Protein 1CKB (pdb70)

CATH classification: 2.30.30.40

Secondary structure (P-SEA, 3-state):
cbbbbbccccccccccbbbbcccbbbbbccccccccccccccccbbbbbbccccccc/cccccccc

Solvent-accessible surface area: 4245 Å² total; per-residue (Å²): 108,73,91,3,89,2,59,72,69,9,121,23,103,67,179,95,11,3,66,9,121,145,42,56,66,0,73,12,98,82,101,87,44,141,54,2,34,30,0,42,20,115,136,41,102,150,4,22,0,0,28,43,13,16,67,190,141,127,33,116,62,16,118,86,117

Organism: Mus musculus (NCBI:txid10090)

Structure (mmCIF, N/CA/C/O backbone):
data_1CKB
#
_entry.id   1CKB
#
_cell.length_a   47.400
_cell.length_b   47.400
_cell.length_c   29.500
_cell.angle_alpha   90.00
_cell.angle_beta   90.00
_cell.angle_gamma   90.00
#
_symmetry.space_group_name_H-M   'P 41'
#
loop_
_entity.id
_entity.type
_entity.pdbx_description
1 polymer 'C-CRK N-TERMINAL SH3 DOMAIN'
2 polymer 'SOS PEPTIDE (PRO-PRO-PRO-VAL-PRO-PRO-ARG-ARG-ARG-ARG)'
3 water water
#
loop_
_atom_site.group_PDB
_atom_site.id
_atom_site.type_symbol
_atom_site.label_atom_id
_atom_site.label_alt_id
_atom_site.label_comp_id
_atom_site.label_asym_id
_atom_site.label_entity_id
_atom_site.label_seq_id
_atom_site.pdbx_PDB_ins_code
_atom_site.Cartn_x
_atom_site.Cartn_y
_atom_site.Cartn_z
_atom_site.occupancy
_atom_site.B_iso_or_equiv
_atom_site.auth_seq_id
_atom_site.auth_comp_id
_atom_site.auth_asym_id
_atom_site.auth_atom_id
_atom_site.pdbx_PDB_model_num
ATOM 1 N N . ALA A 1 1 ? 95.934 127.424 21.911 1.00 19.24 134 ALA A N 1
ATOM 2 C CA . ALA A 1 1 ? 96.764 127.821 20.744 1.00 19.78 134 ALA A CA 1
ATOM 3 C C . ALA A 1 1 ? 98.231 127.722 21.157 1.00 19.38 134 ALA A C 1
ATOM 4 O O . ALA A 1 1 ? 98.534 127.662 22.357 1.00 21.22 134 ALA A O 1
ATOM 6 N N . GLU A 1 2 ? 99.129 127.660 20.182 1.00 15.51 135 GLU A N 1
ATOM 7 C CA . GLU A 1 2 ? 100.547 127.592 20.480 1.00 11.18 135 GLU A CA 1
ATOM 8 C C . GLU A 1 2 ? 101.093 128.983 20.227 1.00 10.59 135 GLU A C 1
ATOM 9 O O . GLU A 1 2 ? 101.007 129.474 19.111 1.00 9.22 135 GLU A O 1
ATOM 15 N N . TYR A 1 3 ? 101.644 129.614 21.257 1.00 10.70 136 TYR A N 1
ATOM 16 C CA . TYR A 1 3 ? 102.209 130.963 21.129 1.00 9.55 136 TYR A CA 1
ATOM 17 C C . TYR A 1 3 ? 103.664 130.984 21.535 1.00 8.20 136 TYR A C 1
ATOM 18 O O . TYR A 1 3 ? 104.076 130.271 22.462 1.00 7.47 136 TYR A O 1
ATOM 27 N N . VAL A 1 4 ? 104.414 131.873 20.890 1.00 11.25 137 VAL A N 1
ATOM 28 C CA . VAL A 1 4 ? 105.825 132.078 21.176 1.00 6.44 137 VAL A CA 1
ATOM 29 C C . VAL A 1 4 ? 106.066 133.584 21.361 1.00 7.89 137 VAL A C 1
ATOM 30 O O . VAL A 1 4 ? 105.246 134.400 20.936 1.00 5.67 137 VAL A O 1
ATOM 34 N N . ARG A 1 5 ? 107.127 133.933 22.086 1.00 6.89 138 ARG A N 1
ATOM 35 C CA . ARG A 1 5 ? 107.486 135.326 22.302 1.00 8.59 138 ARG A CA 1
ATOM 36 C C . ARG A 1 5 ? 108.818 135.601 21.601 1.00 8.33 138 ARG A C 1
ATOM 37 O O . ARG A 1 5 ? 109.758 134.816 21.708 1.00 9.59 138 ARG A O 1
ATOM 45 N N . ALA A 1 6 ? 108.874 136.685 20.833 1.00 6.46 139 ALA A N 1
ATOM 46 C CA . ALA A 1 6 ? 110.084 137.062 20.120 1.00 7.27 139 ALA A CA 1
ATOM 47 C C . ALA A 1 6 ? 111.178 137.505 21.105 1.00 5.34 139 ALA A C 1
ATOM 48 O O . ALA A 1 6 ? 110.975 138.400 21.929 1.00 7.46 139 ALA A O 1
ATOM 50 N N . LEU A 1 7 ? 112.326 136.840 21.043 1.00 9.08 140 LEU A N 1
ATOM 51 C CA . LEU A 1 7 ? 113.474 137.134 21.914 1.00 8.58 140 LEU A CA 1
ATOM 52 C C . LEU A 1 7 ? 114.353 138.231 21.349 1.00 6.09 140 LEU A C 1
ATOM 53 O O . LEU A 1 7 ? 115.093 138.894 22.098 1.00 6.64 140 LEU A O 1
ATOM 58 N N . PHE A 1 8 ? 114.258 138.411 20.033 1.00 4.59 141 PHE A N 1
ATOM 59 C CA . PHE A 1 8 ? 115.033 139.403 19.275 1.00 6.02 141 PHE A CA 1
ATOM 60 C C . PHE A 1 8 ? 114.190 139.877 18.109 1.00 5.01 141 PHE A C 1
ATOM 61 O O . PHE A 1 8 ? 113.215 139.229 17.759 1.00 6.58 141 PHE A O 1
ATOM 69 N N . ASP A 1 9 ? 114.563 141.006 17.514 1.00 9.36 142 ASP A N 1
ATOM 70 C CA . ASP A 1 9 ? 113.873 141.524 16.323 1.00 9.03 142 ASP A CA 1
ATOM 71 C C . ASP A 1 9 ? 114.297 140.614 15.165 1.00 8.31 142 ASP A C 1
ATOM 72 O O . ASP A 1 9 ? 115.414 140.097 15.158 1.00 8.90 142 ASP A O 1
ATOM 77 N N . PHE A 1 10 ? 113.444 140.464 14.165 1.00 6.86 143 PHE A N 1
ATOM 78 C CA . PHE A 1 10 ? 113.784 139.652 13.008 1.00 4.71 143 PHE A CA 1
ATOM 79 C C . PHE A 1 10 ? 113.264 140.486 11.855 1.00 8.20 143 PHE A C 1
ATOM 80 O O . PHE A 1 10 ? 112.081 140.827 11.795 1.00 7.91 143 PHE A O 1
ATOM 88 N N . ASN A 1 11 ? 114.169 140.885 10.977 1.00 7.49 144 ASN A N 1
ATOM 89 C CA . ASN A 1 11 ? 113.781 141.724 9.858 1.00 10.46 144 ASN A CA 1
ATOM 90 C C . ASN A 1 11 ? 113.188 140.957 8.686 1.00 11.80 144 ASN A C 1
ATOM 91 O O . ASN A 1 11 ? 112.430 141.520 7.907 1.00 15.04 144 ASN A O 1
ATOM 96 N N . GLY A 1 12 ? 113.514 139.674 8.568 1.00 10.44 145 GLY A N 1
ATOM 97 C CA . GLY A 1 12 ? 113.006 138.903 7.452 1.00 11.62 145 GLY A CA 1
ATOM 98 C C . GLY A 1 12 ? 114.029 139.002 6.338 1.00 16.80 145 GLY A C 1
ATOM 99 O O . GLY A 1 12 ? 114.640 140.056 6.132 1.00 15.07 145 GLY A O 1
ATOM 100 N N . ASN A 1 13 ? 114.243 137.894 5.641 1.00 18.58 146 ASN A N 1
ATOM 101 C CA . ASN A 1 13 ? 115.219 137.837 4.555 1.00 24.59 146 ASN A CA 1
ATOM 102 C C . ASN A 1 13 ? 114.518 137.507 3.252 1.00 23.11 146 ASN A C 1
ATOM 103 O O . ASN A 1 13 ? 114.680 138.200 2.253 1.00 29.20 146 ASN A O 1
ATOM 108 N N . ASP A 1 14 ? 113.744 136.434 3.267 1.00 20.23 147 ASP A N 1
ATOM 109 C CA . ASP A 1 14 ? 112.983 136.030 2.107 1.00 17.64 147 ASP A CA 1
ATOM 110 C C . ASP A 1 14 ? 111.603 136.637 2.198 1.00 16.38 147 ASP A C 1
ATOM 111 O O . ASP A 1 14 ? 111.144 136.985 3.279 1.00 15.31 147 ASP A O 1
ATOM 116 N N . GLU A 1 15 ? 110.946 136.770 1.059 1.00 12.05 148 GLU A N 1
ATOM 117 C CA . GLU A 1 15 ? 109.617 137.345 1.018 1.00 9.31 148 GLU A CA 1
ATOM 118 C C . GLU A 1 15 ? 108.588 136.550 1.809 1.00 11.13 148 GLU A C 1
ATOM 119 O O . GLU A 1 15 ? 107.568 137.108 2.199 1.00 13.92 148 GLU A O 1
ATOM 125 N N . GLU A 1 16 ? 108.825 135.250 2.014 1.00 10.65 149 GLU A N 1
ATOM 126 C CA . GLU A 1 16 ? 107.907 134.401 2.792 1.00 10.55 149 GLU A CA 1
ATOM 127 C C . GLU A 1 16 ? 108.053 134.609 4.310 1.00 10.33 149 GLU A C 1
ATOM 128 O O . GLU A 1 16 ? 107.263 134.086 5.089 1.00 10.15 149 GLU A O 1
ATOM 134 N N . ASP A 1 17 ? 109.101 135.297 4.732 1.00 6.36 150 ASP A N 1
ATOM 135 C CA . ASP A 1 17 ? 109.342 135.514 6.150 1.00 6.72 150 ASP A CA 1
ATOM 136 C C . ASP A 1 17 ? 108.404 136.495 6.826 1.00 8.08 150 ASP A C 1
ATOM 137 O O . ASP A 1 17 ? 107.961 137.470 6.213 1.00 10.70 150 ASP A O 1
ATOM 142 N N . LEU A 1 18 ? 108.174 136.282 8.118 1.00 11.00 151 LEU A N 1
ATOM 143 C CA . LEU A 1 18 ? 107.323 137.175 8.910 1.00 9.51 151 LEU A CA 1
ATOM 144 C C . LEU A 1 18 ? 108.237 138.024 9.796 1.00 6.74 151 LEU A C 1
ATOM 145 O O . LEU A 1 18 ? 108.829 137.517 10.754 1.00 4.07 151 LEU A O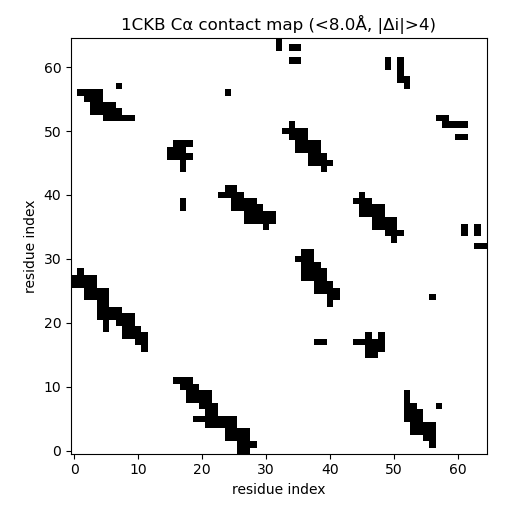 1
ATOM 150 N N . PRO A 1 19 ? 108.422 139.303 9.437 1.00 6.70 152 PRO A N 1
ATOM 151 C CA . PRO A 1 19 ? 109.275 140.193 10.234 1.00 5.21 152 PRO A CA 1
ATOM 152 C C . PRO A 1 19 ? 108.585 140.427 11.574 1.00 4.48 152 PRO A C 1
ATOM 153 O O . PRO A 1 19 ? 107.358 140.405 11.645 1.00 6.21 152 PRO A O 1
ATOM 157 N N . PHE A 1 20 ? 109.352 140.632 12.639 1.00 5.09 153 PHE A N 1
ATOM 158 C CA . PHE A 1 20 ? 108.786 140.890 13.955 1.00 5.03 153 PHE A CA 1
ATOM 159 C C . PHE A 1 20 ? 109.800 141.584 14.848 1.00 6.74 153 PHE A C 1
ATOM 160 O O . PHE A 1 20 ? 110.987 141.672 14.512 1.00 4.38 153 PHE A O 1
ATOM 168 N N . LYS A 1 21 ? 109.328 142.095 15.982 1.00 7.12 154 LYS A N 1
ATOM 169 C CA . LYS A 1 21 ? 110.198 142.790 16.939 1.00 8.60 154 LYS A CA 1
ATOM 170 C C . LYS A 1 21 ? 110.231 142.050 18.279 1.00 5.61 154 LYS A C 1
ATOM 171 O O . LYS A 1 21 ? 109.259 141.411 18.673 1.00 3.55 15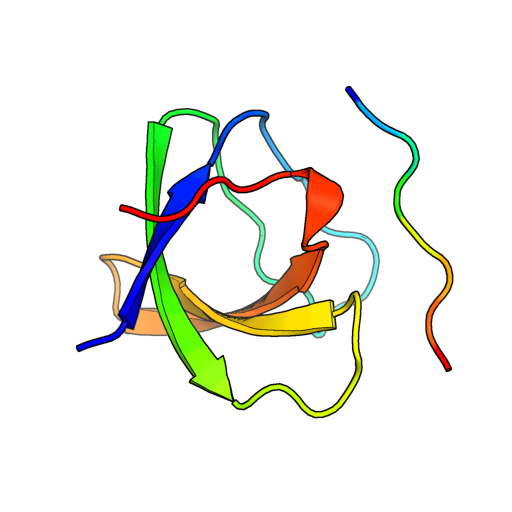4 LYS A O 1
ATOM 177 N N . LYS A 1 22 ? 111.348 142.154 18.983 1.00 4.84 155 LYS A N 1
ATOM 178 C CA . LYS A 1 22 ? 111.468 141.518 20.273 1.00 7.31 155 LYS A CA 1
ATOM 179 C C . LYS A 1 22 ? 110.223 141.873 21.100 1.00 9.29 155 LYS A C 1
ATOM 180 O O . LYS A 1 22 ? 109.775 143.036 21.110 1.00 11.73 155 LYS A O 1
ATOM 186 N N . GLY A 1 23 ? 109.651 140.867 21.755 1.00 5.29 156 GLY A N 1
ATOM 187 C CA . GLY A 1 23 ? 108.481 141.090 22.564 1.00 7.60 156 GLY A CA 1
ATOM 188 C C . GLY A 1 23 ? 107.176 140.713 21.894 1.00 6.97 156 GLY A C 1
ATOM 189 O O . GLY A 1 23 ? 106.184 140.478 22.578 1.00 8.05 156 GLY A O 1
ATOM 190 N N . ASP A 1 24 ? 107.154 140.635 20.571 1.00 7.28 157 ASP A N 1
ATOM 191 C CA . ASP A 1 24 ? 105.915 140.284 19.891 1.00 7.77 157 ASP A CA 1
ATOM 192 C C . ASP A 1 24 ? 105.473 138.883 20.268 1.00 7.64 157 ASP A C 1
ATOM 193 O O . ASP A 1 24 ? 106.305 138.027 20.463 1.00 4.83 157 ASP A O 1
ATOM 198 N N . ILE A 1 25 ? 104.165 138.678 20.394 1.00 3.02 158 ILE A N 1
ATOM 199 C CA . ILE A 1 25 ? 103.611 137.355 20.672 1.00 7.11 158 ILE A CA 1
ATOM 200 C C . ILE A 1 25 ? 103.104 136.840 19.328 1.00 7.00 158 ILE A C 1
ATOM 201 O O . ILE A 1 25 ? 102.366 137.547 18.612 1.00 8.56 158 ILE A O 1
ATOM 206 N N . LEU A 1 26 ? 103.601 135.672 18.926 1.00 6.55 159 LEU A N 1
ATOM 207 C CA . LEU A 1 26 ? 103.222 135.060 17.648 1.00 6.75 159 LEU A CA 1
ATOM 208 C C . LEU A 1 26 ? 102.529 133.711 17.843 1.00 4.35 159 LEU A C 1
ATOM 209 O O . LEU A 1 26 ? 102.875 132.957 18.749 1.00 5.14 159 LEU A O 1
ATOM 214 N N . ARG A 1 27 ? 101.573 133.391 16.980 1.00 4.51 160 ARG A N 1
ATOM 215 C CA . ARG A 1 27 ? 100.899 132.106 17.091 1.00 7.43 160 ARG A CA 1
ATOM 216 C C . ARG A 1 27 ? 101.451 131.156 16.043 1.00 6.07 160 ARG A C 1
ATOM 217 O O . ARG A 1 27 ? 101.544 131.513 14.878 1.00 3.90 160 ARG A O 1
ATOM 225 N N . ILE A 1 28 ? 101.816 129.944 16.463 1.00 6.34 161 ILE A N 1
ATOM 226 C CA . ILE A 1 28 ? 102.357 128.948 15.534 1.00 7.17 161 ILE A CA 1
ATOM 227 C C . ILE A 1 28 ? 101.222 128.220 14.798 1.00 7.92 161 ILE A C 1
ATOM 228 O O . ILE A 1 28 ? 100.278 127.702 15.417 1.00 4.31 161 ILE A O 1
ATOM 233 N N . ARG A 1 29 ? 101.300 128.235 13.471 1.00 4.15 162 ARG A N 1
ATOM 234 C CA . ARG A 1 29 ? 100.304 127.593 12.630 1.00 5.45 162 ARG A CA 1
ATOM 235 C C . ARG A 1 29 ? 100.789 126.254 12.058 1.00 8.66 162 ARG A C 1
ATOM 236 O O . ARG A 1 29 ? 99.995 125.318 11.855 1.00 9.85 162 ARG A O 1
ATOM 244 N N . ASP A 1 30 ? 102.090 126.144 11.807 1.00 8.60 163 ASP A N 1
ATOM 245 C CA . ASP A 1 30 ? 102.603 124.926 11.206 1.00 10.74 163 ASP A CA 1
ATOM 246 C C . ASP A 1 30 ? 104.126 124.871 11.382 1.00 11.25 163 ASP A C 1
ATOM 247 O O . ASP A 1 30 ? 104.762 125.910 11.563 1.00 6.37 163 ASP A O 1
ATOM 252 N N . LYS A 1 31 ? 104.697 123.664 11.321 1.00 6.02 164 LYS A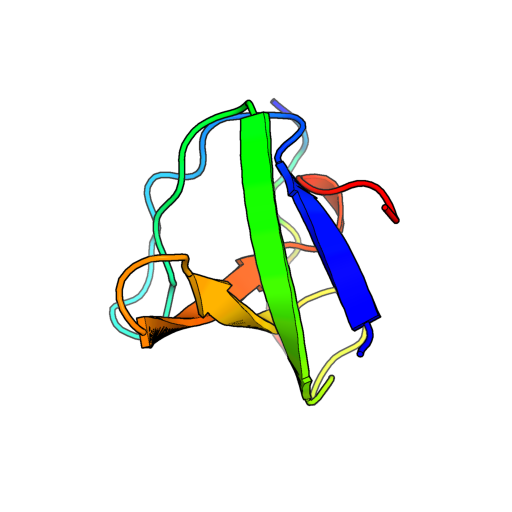 N 1
ATOM 253 C CA . LYS A 1 31 ? 106.140 123.474 11.465 1.00 5.06 164 LYS A CA 1
ATOM 254 C C . LYS A 1 31 ? 106.596 122.609 10.295 1.00 7.89 164 LYS A C 1
ATOM 255 O O . LYS A 1 31 ? 106.763 121.393 10.431 1.00 9.16 164 LYS A O 1
ATOM 261 N N . PRO A 1 32 ? 106.751 123.212 9.109 1.00 7.06 165 PRO A N 1
ATOM 262 C CA . PRO A 1 32 ? 107.183 122.425 7.952 1.00 5.48 165 PRO A CA 1
ATOM 263 C C . PRO A 1 32 ? 108.651 122.029 8.048 1.00 13.16 165 PRO A C 1
ATOM 264 O O . PRO A 1 32 ? 109.118 121.141 7.329 1.00 15.22 165 PRO A O 1
ATOM 268 N N . GLU A 1 33 ? 109.377 122.691 8.946 1.00 12.26 166 GLU A N 1
ATOM 269 C CA . GLU A 1 33 ? 110.788 122.433 9.163 1.00 14.98 166 GLU A CA 1
ATOM 270 C C . GLU A 1 33 ? 111.025 122.488 10.659 1.00 14.57 166 GLU A C 1
ATOM 271 O O . GLU A 1 33 ? 110.217 123.034 11.398 1.00 16.09 166 GLU A O 1
ATOM 277 N N . GLU A 1 34 ? 112.174 122.005 11.103 1.00 12.50 167 GLU A N 1
ATOM 278 C CA . GLU A 1 34 ? 112.478 122.022 12.519 1.00 11.92 167 GLU A CA 1
ATOM 279 C C . GLU A 1 34 ? 112.770 123.424 13.057 1.00 12.27 167 GLU A C 1
ATOM 280 O O . GLU A 1 34 ? 112.306 123.777 14.144 1.00 11.03 167 GLU A O 1
ATOM 286 N N . GLN A 1 35 ? 113.565 124.194 12.312 1.00 10.90 168 GLN A N 1
ATOM 287 C CA . GLN A 1 35 ? 113.968 125.552 12.709 1.00 11.30 168 GLN A CA 1
ATOM 288 C C . GLN A 1 35 ? 113.232 126.713 12.028 1.00 8.92 168 GLN A C 1
ATOM 289 O O . GLN A 1 35 ? 113.588 127.874 12.253 1.00 9.62 168 GLN A O 1
ATOM 295 N N . TRP A 1 36 ? 112.249 126.409 11.177 1.00 11.00 169 TRP A N 1
ATOM 296 C CA . TRP A 1 36 ? 111.459 127.430 10.481 1.00 10.03 169 TRP A CA 1
ATOM 297 C C . TRP A 1 36 ? 109.992 127.024 10.571 1.00 11.54 169 TRP A C 1
ATOM 298 O O . TRP A 1 36 ? 109.590 125.966 10.082 1.00 9.87 169 TRP A O 1
ATOM 309 N N . TRP A 1 37 ? 109.202 127.854 11.237 1.00 9.39 170 TRP A N 1
ATOM 310 C CA . TRP A 1 37 ? 107.793 127.560 11.433 1.00 7.43 170 TRP A CA 1
ATOM 311 C C . TRP A 1 37 ? 106.927 128.663 10.837 1.00 9.00 170 TRP A C 1
ATOM 312 O O . TRP A 1 37 ? 107.397 129.803 10.681 1.00 6.27 170 TRP A O 1
ATOM 323 N N . ASN A 1 38 ? 105.680 128.335 10.486 1.00 8.02 171 ASN A N 1
ATOM 324 C CA . ASN A 1 38 ? 104.781 129.366 9.979 1.00 8.91 171 ASN A CA 1
ATOM 325 C C . ASN A 1 38 ? 104.020 129.869 11.194 1.00 9.55 171 ASN A C 1
ATOM 326 O O . ASN A 1 38 ? 103.530 129.083 12.008 1.00 7.44 171 ASN A O 1
ATOM 331 N N . ALA A 1 39 ? 103.943 131.183 11.324 1.00 9.80 172 ALA A N 1
ATOM 332 C CA . ALA A 1 39 ? 103.294 131.809 12.453 1.00 5.85 172 ALA A CA 1
ATOM 333 C C . ALA A 1 39 ? 102.434 132.969 11.988 1.00 8.29 172 ALA A C 1
ATOM 334 O O . ALA A 1 39 ? 102.501 133.386 10.835 1.00 5.17 172 ALA A O 1
ATOM 336 N N . GLU A 1 40 ? 101.647 133.510 12.909 1.00 6.82 173 GLU A N 1
ATOM 337 C CA . GLU A 1 40 ? 100.777 134.631 12.599 1.00 10.12 173 GLU A CA 1
ATOM 338 C C . GLU A 1 40 ? 100.973 135.724 13.650 1.00 7.19 173 GLU A C 1
ATOM 339 O O . GLU A 1 40 ? 101.119 135.426 14.850 1.00 11.33 173 GLU A O 1
ATOM 345 N N . ASP A 1 41 ? 100.975 136.985 13.233 1.00 5.23 174 ASP A N 1
ATOM 346 C CA . ASP A 1 41 ? 101.179 138.035 14.211 1.00 3.51 174 ASP A CA 1
ATOM 347 C C . ASP A 1 41 ? 99.872 138.627 14.735 1.00 6.16 174 ASP A C 1
ATOM 348 O O . ASP A 1 41 ? 98.783 138.198 14.327 1.00 6.31 174 ASP A O 1
ATOM 353 N N . SER A 1 42 ? 99.966 139.590 15.652 1.00 6.51 175 SER A N 1
ATOM 354 C CA . SER A 1 42 ? 98.763 140.188 16.235 1.00 6.50 175 SER A CA 1
ATOM 355 C C . SER A 1 42 ? 97.889 140.878 15.203 1.00 7.94 175 SER A C 1
ATOM 356 O O . SER A 1 42 ? 96.713 141.152 15.473 1.00 12.74 175 SER A O 1
ATOM 359 N N . GLU A 1 43 ? 98.450 141.197 14.037 1.00 8.27 176 GLU A N 1
ATOM 360 C CA . GLU A 1 43 ? 97.655 141.832 12.995 1.00 10.08 1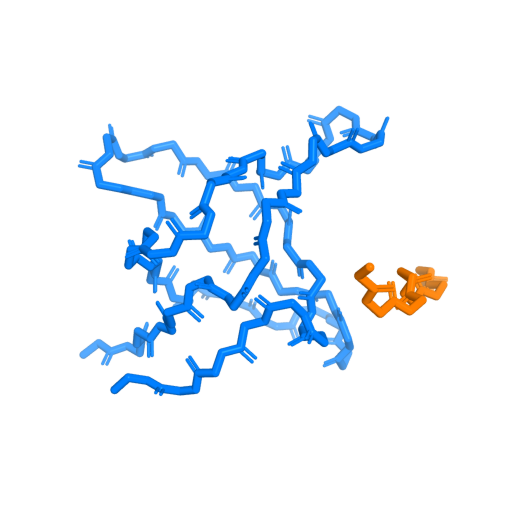76 GLU A CA 1
ATOM 361 C C . GLU A 1 43 ? 97.040 140.823 12.017 1.00 10.39 176 GLU A C 1
ATOM 362 O O . GLU A 1 43 ? 96.310 141.211 11.089 1.00 10.55 176 GLU A O 1
ATOM 368 N N . GLY A 1 44 ? 97.303 139.537 12.251 1.00 8.40 177 GLY A N 1
ATOM 369 C CA . GLY A 1 44 ? 96.790 138.486 11.381 1.00 6.28 177 GLY A CA 1
ATOM 370 C C . GLY A 1 44 ? 97.692 138.140 10.211 1.00 8.42 177 GLY A C 1
ATOM 371 O O . GLY A 1 44 ? 97.327 137.304 9.384 1.00 10.38 177 GLY A O 1
ATOM 372 N N . LYS A 1 45 ? 98.848 138.802 10.109 1.00 7.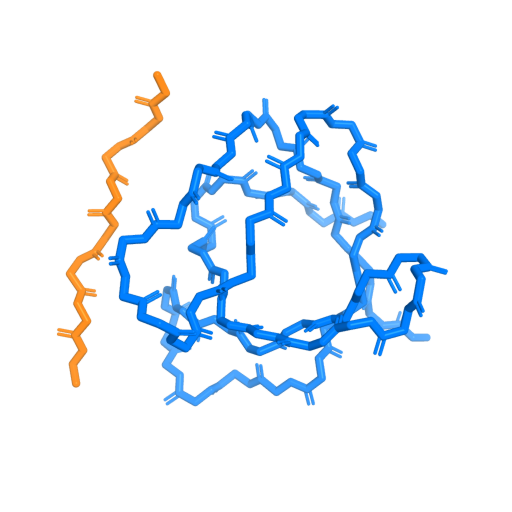91 178 LYS A N 1
ATOM 373 C CA . LYS A 1 45 ? 99.791 138.539 9.018 1.00 12.65 178 LYS A CA 1
ATOM 374 C C . LYS A 1 45 ? 100.527 137.234 9.275 1.00 10.42 178 LYS A C 1
ATOM 375 O O . LYS A 1 45 ? 100.892 136.932 10.414 1.00 7.52 178 LYS A O 1
ATOM 381 N N . ARG A 1 46 ? 100.774 136.489 8.203 1.00 8.62 179 ARG A N 1
ATOM 382 C CA . ARG A 1 46 ? 101.438 135.198 8.299 1.00 7.66 179 ARG A CA 1
ATOM 383 C C . ARG A 1 46 ? 102.780 135.163 7.589 1.00 6.95 179 ARG A C 1
ATOM 384 O O . ARG A 1 46 ? 102.989 135.852 6.583 1.00 7.02 179 ARG A O 1
ATOM 392 N N . GLY A 1 47 ? 103.653 134.286 8.065 1.00 6.86 180 GLY A N 1
ATOM 393 C CA . GLY A 1 47 ? 104.942 134.131 7.435 1.00 6.18 180 GLY A CA 1
ATOM 394 C C . GLY A 1 47 ? 105.793 133.153 8.182 1.00 5.17 180 GLY A C 1
ATOM 395 O O . GLY A 1 47 ? 105.386 132.678 9.233 1.00 5.29 180 GLY A O 1
ATOM 396 N N . MET A 1 48 ? 106.989 132.894 7.663 1.00 3.73 181 MET A N 1
ATOM 397 C CA . MET A 1 48 ? 107.925 131.962 8.283 1.00 4.88 181 MET A CA 1
ATOM 398 C C . MET A 1 48 ? 108.751 132.692 9.311 1.00 5.89 181 MET A C 1
ATOM 399 O O . MET A 1 48 ? 109.114 133.857 9.108 1.00 6.32 181 MET A O 1
ATOM 404 N N . ILE A 1 49 ? 109.069 132.004 10.402 1.00 6.84 182 ILE A N 1
ATOM 405 C CA . ILE A 1 49 ? 109.885 132.589 11.459 1.00 7.04 182 ILE A CA 1
ATOM 406 C C . ILE A 1 49 ? 110.974 131.61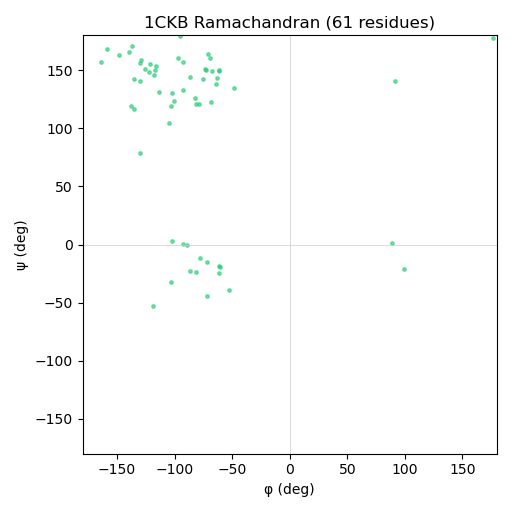3 11.934 1.00 7.13 182 ILE A C 1
ATOM 407 O O . ILE A 1 49 ? 110.771 130.382 11.977 1.00 7.42 182 ILE A O 1
ATOM 412 N N . PRO A 1 50 ? 112.158 132.149 12.242 1.00 7.97 183 PRO A N 1
ATOM 413 C CA . PRO A 1 50 ? 113.277 131.331 12.715 1.00 8.58 183 PRO A CA 1
ATOM 414 C C . PRO A 1 50 ? 113.097 130.979 14.211 1.00 8.51 183 PRO A C 1
ATOM 415 O O . PRO A 1 50 ? 113.008 131.855 15.086 1.00 6.58 183 PRO A O 1
ATOM 419 N N . VAL A 1 51 ? 113.044 129.683 14.487 1.00 7.29 184 VAL A N 1
ATOM 420 C CA . VAL A 1 51 ? 112.870 129.176 15.836 1.00 6.03 184 VAL A CA 1
ATOM 421 C C . VAL A 1 51 ? 113.851 129.708 16.909 1.00 7.25 184 VAL A C 1
ATOM 422 O O . VAL A 1 51 ? 113.468 129.946 18.068 1.00 10.26 184 VAL A O 1
ATOM 426 N N . PRO A 1 52 ? 115.134 129.871 16.560 1.00 9.27 185 PRO A N 1
ATOM 427 C CA . PRO A 1 52 ? 116.086 130.384 17.561 1.00 9.77 185 PRO A CA 1
ATOM 428 C C . PRO A 1 52 ? 115.754 131.801 18.103 1.00 8.19 185 PRO A C 1
ATOM 429 O O . PRO A 1 52 ? 116.211 132.182 19.173 1.00 6.56 185 PRO A O 1
ATOM 433 N N . TYR A 1 53 ? 114.928 132.554 17.373 1.00 5.20 186 TYR A N 1
ATOM 434 C CA . TYR A 1 53 ? 114.568 133.920 17.751 1.00 6.67 186 TYR A CA 1
ATOM 435 C C . TYR A 1 53 ? 113.342 134.014 18.652 1.00 8.61 186 TYR A C 1
ATOM 436 O O . TYR A 1 53 ? 112.900 135.122 18.997 1.00 8.42 186 TYR A O 1
ATOM 445 N N . VAL A 1 54 ? 112.754 132.867 18.975 1.00 8.69 187 VAL A N 1
ATOM 446 C CA . VAL A 1 54 ? 111.561 132.840 19.816 1.00 8.81 187 VAL A CA 1
ATOM 447 C C . VAL A 1 54 ? 111.656 131.869 20.992 1.00 9.70 187 VAL A C 1
ATOM 448 O O . VAL A 1 54 ? 112.465 130.936 20.979 1.00 9.57 187 VAL A O 1
ATOM 452 N N . GLU A 1 55 ? 110.821 132.120 22.000 1.00 6.77 188 GLU A N 1
ATOM 453 C CA . GLU A 1 55 ? 110.719 131.266 23.162 1.00 9.10 188 GLU A CA 1
ATOM 454 C C . GLU A 1 55 ? 109.223 130.899 23.296 1.00 11.45 188 GLU A C 1
ATOM 455 O O . GLU A 1 55 ? 108.331 131.636 22.853 1.00 7.39 188 GLU A O 1
ATOM 461 N N . LYS A 1 56 ? 108.949 129.731 23.854 1.00 10.80 189 LYS A N 1
ATOM 462 C CA . LYS A 1 56 ? 107.575 129.327 24.056 1.00 13.76 189 LYS A CA 1
ATOM 463 C C . LYS A 1 56 ? 106.889 130.329 24.993 1.00 16.14 189 LYS A C 1
ATOM 464 O O . LYS A 1 56 ? 107.519 130.924 25.881 1.00 13.76 189 LYS A O 1
ATOM 470 N N . TYR A 1 57 ? 105.593 130.511 24.796 1.00 13.86 190 TYR A N 1
ATOM 471 C CA . TYR A 1 57 ? 104.825 131.404 25.639 1.00 17.53 190 TYR A CA 1
ATOM 472 C C . TYR A 1 57 ? 103.760 130.550 26.353 1.00 18.98 190 TYR A C 1
ATOM 481 N N . PRO B 2 1 ? 122.074 139.066 17.857 1.00 21.94 1 PRO B N 1
ATOM 482 C CA . PRO B 2 1 ? 121.006 138.068 17.828 1.00 22.13 1 PRO B CA 1
ATOM 483 C C . PRO B 2 1 ? 121.607 136.739 17.450 1.00 20.64 1 PRO B C 1
ATOM 484 O O . PRO B 2 1 ? 122.737 136.669 16.981 1.00 21.88 1 PRO B O 1
ATOM 488 N N . PRO B 2 2 ? 120.847 135.659 17.631 1.00 19.44 2 PRO B N 1
ATOM 489 C CA . PRO B 2 2 ? 121.386 134.350 17.282 1.00 15.29 2 PRO B CA 1
ATOM 490 C C . PRO B 2 2 ? 121.531 134.108 15.771 1.00 14.92 2 PRO B C 1
ATOM 491 O O . PRO B 2 2 ? 121.060 134.902 14.943 1.00 10.19 2 PRO B O 1
ATOM 495 N N . PRO B 2 3 ? 122.308 133.078 15.394 1.00 13.41 3 PRO B N 1
ATOM 496 C CA . PRO B 2 3 ? 122.458 132.806 13.964 1.00 12.38 3 PRO B CA 1
ATOM 497 C C . PRO B 2 3 ? 121.098 132.407 13.390 1.00 10.31 3 PRO B C 1
ATOM 498 O O . PRO B 2 3 ? 120.298 131.746 14.060 1.00 10.72 3 PRO B O 1
ATOM 502 N N . VAL B 2 4 ? 120.786 132.924 12.213 1.00 10.79 4 VAL B N 1
ATOM 503 C CA . VAL B 2 4 ? 119.526 132.587 11.583 1.00 12.55 4 VAL B CA 1
ATOM 504 C C . VAL B 2 4 ? 119.834 131.248 10.946 1.00 11.87 4 VAL B C 1
ATOM 505 O O . VAL B 2 4 ? 120.745 131.141 10.114 1.00 10.96 4 VAL B O 1
ATOM 509 N N . PRO B 2 5 ? 119.080 130.203 11.332 1.00 14.88 5 PRO B N 1
ATOM 510 C CA . PRO B 2 5 ? 119.272 128.840 10.811 1.00 11.20 5 PRO B CA 1
ATOM 511 C C . PRO B 2 5 ? 119.065 128.675 9.310 1.00 9.92 5 PRO B C 1
ATOM 512 O O . PRO B 2 5 ? 118.280 129.389 8.697 1.00 8.47 5 PRO B O 1
ATOM 516 N N . PRO B 2 6 ? 119.776 127.719 8.697 1.00 10.53 6 PRO B N 1
ATOM 517 C CA . PRO B 2 6 ? 119.584 127.529 7.261 1.00 14.30 6 PRO B CA 1
ATOM 518 C C . PRO B 2 6 ? 118.176 126.950 7.021 1.00 16.62 6 PRO B C 1
ATOM 519 O O . PRO B 2 6 ? 117.548 126.402 7.947 1.00 15.13 6 PRO B O 1
ATOM 523 N N . ARG B 2 7 ? 117.691 127.090 5.792 1.00 18.26 7 ARG B N 1
ATOM 524 C CA . ARG B 2 7 ? 116.396 126.558 5.388 1.00 23.98 7 ARG B CA 1
ATOM 525 C C . ARG B 2 7 ? 116.679 125.220 4.702 1.00 27.69 7 ARG B C 1
ATOM 526 O O . ARG B 2 7 ? 117.802 124.962 4.265 1.00 29.52 7 ARG B O 1
ATOM 534 N N . ARG B 2 8 ? 115.673 124.360 4.599 1.00 31.18 8 ARG B N 1
ATOM 535 C C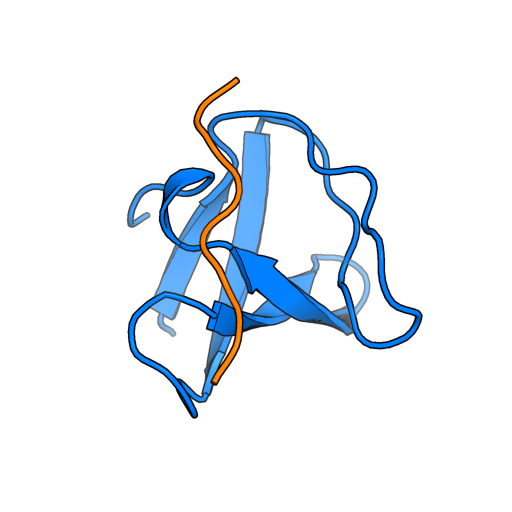A . ARG B 2 8 ? 115.862 123.066 3.946 1.00 31.31 8 ARG B CA 1
ATOM 536 C C . ARG B 2 8 ? 114.742 122.747 2.959 1.00 31.01 8 ARG B C 1
#

GO terms:
  GO:0035591 signaling adaptor activity (F, IDA)
  GO:0015629 actin cytoskeleton (C, IDA)
  GO:0045309 protein phosphorylated amino acid binding (F, IDA)
  GO:0007167 enzyme-linked receptor protein signaling pathway (P, IDA)
  GO:0001764 neuron migration (P, IGI)
  GO:0002685 regulation of leukocyte migration (P, IGI)
  GO:0035685 helper T cell diapedesis (P, IGI)
  GO:0038026 reelin-mediated signaling pathway (P, IGI)
  GO:2000404 regulation of T cell migration (P, IGI)
  GO:0016358 dendrite development (P, IGI)
  GO:0021766 hippocampus development (P, IGI)
  GO:0021987 cerebral cortex development (P, IGI)
  GO:0030010 establishment of cell polarity (P, IGI)
  GO: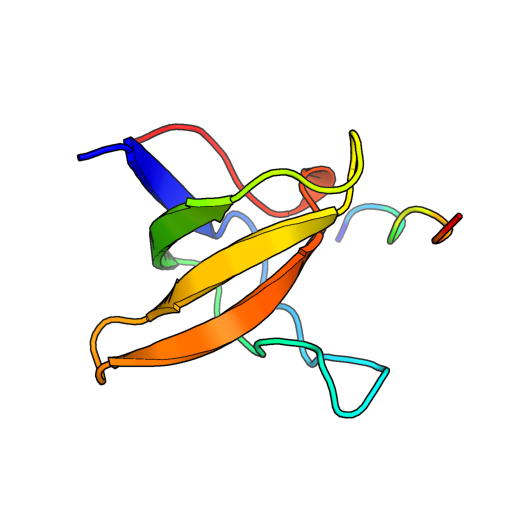0032956 regulation of actin cytoskeleton organization (P, IGI)
  GO:0033628 regulation of cell adhesion mediated by integrin (P, IGI)
  GO:0050773 regulation of dendrite development (P, IGI)
  GO:0060326 cell chemotaxis (P, IGI)
  GO:0090630 activation of GTPase activity (P, IGI)
  GO:0006629 lipid metabolic process (P, IGI)
  GO:0098749 cerebellar neuron development (P, IGI)

B-factor: mean 13.92, std 9.94, range [2.0, 58.58]

Nearest PDB structures (foldseek):
  1b07-assembly1_A  TM=1.010E+00  e=3.527E-09  Mus musculus
  5ih2-assembly2_B  TM=9.947E-01  e=2.030E-08  Mus musculus
  1m3a-assembly1_A  TM=8.950E-01  e=1.734E-07  Mus musculus
  3qwy-assembly2_B  TM=9.709E-01  e=6.805E-06  Caenorhabditis elegans
  2yuq-assembly1_A  TM=9.266E-01  e=4.695E-04  Homo sapiens

Radius of gyration: 10.28 Å; Cα contacts (8 Å, |Δi|>4): 145; chains: 2; bounding box: 26×21×25 Å

InterPro domains:
  IPR000980 SH2 domain [PF00017] (13-104)
  IPR000980 SH2 domain [PS50001] (13-118)
  IPR000980 SH2 domain [SM00252] (11-110)
  IPR001452 SH3 domain [PF00018] (138-184)
  IPR001452 SH3 domain [PF07653] (239-293)
  IPR001452 SH3 domain [PR00452] (135-145)
  IPR001452 SH3 domain [PR00452] (149-164)
  IPR001452 SH3 domain [PR00452] (166-175)
  IPR001452 SH3 domain [PR00452] (178-190)
  IPR001452 SH3 domain [PS50002] (132-192)
  IPR001452 SH3 domain [PS50002] (235-296)
  IPR001452 SH3 domain [SM00326] (135-191)
  IPR001452 SH3 domain [SM00326] (238-295)
  IPR035457 CRK, N-terminal SH3 domain [cd11758] (135-189)
  IPR035458 CRK, C-terminal SH3 domain [cd11759] (237-293)
  IPR036028 SH3-like domain superfamily [SSF50044] (61-227)
  IPR036028 SH3-like domain superfamily [SSF50044] (209-300)
  IPR036860 SH2 domain superfamily [G3DSA:3.30.505.10] (1-135)
  IPR036860 SH2 domain superfamily [SSF55550] (10-187)
  IPR051184 Tyrosine-phosphorylated adapter molecule [PTHR19969] (11-301)

Foldseek 3Di:
DWKKFFCAFACDDDPQADTGGGGWIWAFDAPPDDQWTWIAGPVRDIGIDGNVRIGTD/DDDDDDDD

Sequence (65 aa):
AEYVRALFDFNGNDEEDLPFKKGDILRIRDKPEEQWWNAEDSEGKRGMIPVPYVEKYPPPVPPRR